Protein AF-K1LA56-F1 (afdb_monomer_lite)

Organism: Cecembia lonarensis (strain CCUG 58316 / KCTC 22772 / LW9) (NCBI:txid1225176)

Radius of gyration: 26.74 Å; chains: 1; bounding box: 73×35×57 Å

Sequence (127 aa):
MNRSIFFVEEELREMLEAHPEWFSPNVVLRPIYEETILPNIAYLGGSAEVAYWMQLKPMFDRFSVQFSALRPSNSALVPNTAVQLTIEKFGLEDKALFQSLLYMKTAFVQQQAEMDVTLSEEKEKLI

pLDDT: mean 88.91, std 7.96, range [42.56, 97.44]

Foldseek 3Di:
DDDPDDDDPVRVVVCCVVPVVVDDDDLLCVVVVCQVPDVAQEDEEAPVNLVVLVVNVVVCVVVVGDRHHYDYHDDDDDDDPVVVVVCVVLVHDPVCVPDDPVVVVVVSCCVPDPDDPVCPVVVVVVD

Secondary structure (DSSP, 8-state):
--------HHHHHHHHHH-GGG----TTTHHHHHHHHS--SEEEE-HHHHHHHHHTHHHHHHHT---PEEEEPP------HHHHHHHHHTT--GGGGGS-HHHHHHHHHHHH-SS-TT-HHHHHTT-

InterPro domains:
  IPR055398 Bacillithiol biosynthesis BshC, N-terminal Rossmann-like domain [PF10079] (2-72)

Structure (mmCIF, N/CA/C/O backbone):
data_AF-K1LA56-F1
#
_entry.id   AF-K1LA56-F1
#
loop_
_atom_site.group_PDB
_atom_site.id
_atom_site.type_symbol
_atom_site.label_atom_id
_atom_site.label_alt_id
_atom_site.label_comp_id
_atom_site.label_asym_id
_atom_site.label_entity_id
_atom_site.label_seq_id
_atom_site.pdbx_PDB_ins_code
_atom_site.Cartn_x
_atom_site.Cartn_y
_atom_site.Cartn_z
_atom_site.occupancy
_atom_site.B_iso_or_equiv
_atom_site.auth_seq_id
_atom_site.auth_comp_id
_atom_site.auth_asym_id
_atom_site.auth_atom_id
_atom_site.pdbx_PDB_model_num
ATOM 1 N N . MET A 1 1 ? 22.016 16.435 -1.304 1.00 42.56 1 MET A N 1
ATOM 2 C CA . MET A 1 1 ? 23.074 16.876 -2.240 1.00 42.56 1 MET A CA 1
ATOM 3 C C . MET A 1 1 ? 22.554 16.660 -3.647 1.00 42.56 1 MET A C 1
ATOM 5 O O . MET A 1 1 ? 22.346 15.512 -4.003 1.00 42.56 1 MET A O 1
ATOM 9 N N . ASN A 1 2 ? 22.297 17.722 -4.408 1.00 51.78 2 ASN A N 1
ATOM 10 C CA . ASN A 1 2 ? 21.973 17.607 -5.828 1.00 51.78 2 ASN A CA 1
ATOM 11 C C . ASN A 1 2 ? 23.247 17.987 -6.591 1.00 51.78 2 ASN A C 1
ATOM 13 O O . ASN A 1 2 ? 23.667 19.141 -6.525 1.00 51.78 2 ASN A O 1
ATOM 17 N N . ARG A 1 3 ? 23.947 17.004 -7.166 1.00 69.25 3 ARG A N 1
ATOM 18 C CA . ARG A 1 3 ? 25.127 17.268 -8.001 1.00 69.25 3 ARG A CA 1
ATOM 19 C C . ARG A 1 3 ? 24.634 17.519 -9.420 1.00 69.25 3 ARG A C 1
ATOM 21 O O . ARG A 1 3 ? 23.769 16.791 -9.891 1.00 69.25 3 ARG A O 1
ATOM 28 N N . SER A 1 4 ? 25.193 18.518 -10.093 1.00 80.00 4 SER A N 1
ATOM 29 C CA . SER A 1 4 ? 24.915 18.797 -11.506 1.00 80.00 4 SER A CA 1
ATOM 30 C C . SER A 1 4 ? 25.650 17.790 -12.393 1.00 80.00 4 SER A C 1
ATOM 32 O O . SER A 1 4 ? 26.646 18.122 -13.027 1.00 80.00 4 SER A O 1
ATOM 34 N N . ILE A 1 5 ? 25.205 16.538 -12.355 1.00 84.31 5 ILE A N 1
ATOM 35 C CA . ILE A 1 5 ? 25.682 15.452 -13.210 1.00 84.31 5 ILE A CA 1
ATOM 36 C C . ILE A 1 5 ? 24.630 15.187 -14.283 1.00 84.31 5 ILE A C 1
ATOM 38 O O . ILE A 1 5 ? 23.439 15.106 -13.989 1.00 84.31 5 ILE A O 1
ATOM 42 N N . PHE A 1 6 ? 25.087 15.087 -15.524 1.00 87.56 6 PHE A N 1
ATOM 43 C CA . PHE A 1 6 ? 24.273 14.780 -16.691 1.00 87.56 6 PHE A CA 1
ATOM 44 C C . PHE A 1 6 ? 24.912 13.589 -17.386 1.00 87.56 6 PHE A C 1
ATOM 46 O O . PHE A 1 6 ? 26.136 13.510 -17.442 1.00 87.56 6 PHE A O 1
ATOM 53 N N . PHE A 1 7 ? 24.076 12.696 -17.894 1.00 89.06 7 PHE A N 1
ATOM 54 C CA . PHE A 1 7 ? 24.495 11.517 -18.637 1.00 89.06 7 PHE A CA 1
ATOM 55 C C . PHE A 1 7 ? 23.719 11.484 -19.948 1.00 89.06 7 PHE A C 1
ATOM 57 O O . PHE A 1 7 ? 22.539 11.861 -19.966 1.00 89.06 7 PHE A O 1
ATOM 64 N N . VAL A 1 8 ? 24.358 11.047 -21.028 1.00 95.06 8 VAL A N 1
ATOM 65 C CA . VAL A 1 8 ? 23.644 10.669 -22.258 1.00 95.06 8 VAL A CA 1
ATOM 66 C C . VAL A 1 8 ? 23.168 9.215 -22.175 1.00 95.06 8 VAL A C 1
ATOM 68 O O . VAL A 1 8 ? 23.547 8.473 -21.270 1.00 95.06 8 VAL A O 1
ATOM 71 N N . GLU A 1 9 ? 22.282 8.803 -23.082 1.00 95.06 9 GLU A N 1
ATOM 72 C CA . GLU A 1 9 ? 21.645 7.482 -23.014 1.00 95.06 9 GLU A CA 1
ATOM 73 C C . GLU A 1 9 ? 22.662 6.334 -23.099 1.00 95.06 9 GLU A C 1
ATOM 75 O O . GLU A 1 9 ? 22.587 5.387 -22.317 1.00 95.06 9 GLU A O 1
ATOM 80 N N . GLU A 1 10 ? 23.629 6.431 -24.007 1.00 96.38 10 GLU A N 1
ATOM 81 C CA . GLU A 1 10 ? 24.680 5.434 -24.207 1.00 96.38 10 GLU A CA 1
ATOM 82 C C . GLU A 1 10 ? 25.532 5.245 -22.947 1.00 96.38 10 GLU A C 1
ATOM 84 O O . GLU A 1 10 ? 25.758 4.111 -22.530 1.00 96.38 10 GLU A O 1
ATOM 89 N N . GLU A 1 11 ? 25.910 6.338 -22.277 1.00 94.50 11 GLU A N 1
ATOM 90 C CA . GLU A 1 11 ? 26.662 6.288 -21.016 1.00 94.50 11 GLU A CA 1
ATOM 91 C C . GLU A 1 11 ? 25.869 5.559 -19.925 1.00 94.50 11 GLU A C 1
ATOM 93 O O . GLU A 1 11 ? 26.415 4.733 -19.194 1.00 94.50 11 GLU A O 1
ATOM 98 N N . LEU A 1 12 ? 24.558 5.816 -19.830 1.00 94.50 12 LEU A N 1
ATOM 99 C CA . LEU A 1 12 ? 23.697 5.119 -18.873 1.00 94.50 12 LEU A CA 1
ATOM 100 C C . LEU A 1 12 ? 23.587 3.622 -19.179 1.00 94.50 12 LEU A C 1
ATOM 102 O O . LEU A 1 12 ? 23.511 2.828 -18.242 1.00 94.50 12 LEU A O 1
ATOM 106 N N . ARG A 1 13 ? 23.583 3.224 -20.457 1.00 95.50 13 ARG A N 1
ATOM 107 C CA . ARG A 1 13 ? 23.550 1.808 -20.864 1.00 95.50 13 ARG A CA 1
ATOM 108 C C . ARG A 1 13 ? 24.845 1.091 -20.505 1.00 95.50 13 ARG A C 1
ATOM 110 O O . ARG A 1 13 ? 24.781 0.032 -19.889 1.00 95.50 13 ARG A O 1
ATOM 117 N N . GLU A 1 14 ? 25.993 1.691 -20.809 1.00 96.50 14 GLU A N 1
ATOM 118 C CA . GLU A 1 14 ? 27.303 1.144 -20.433 1.00 96.50 14 GLU A CA 1
ATOM 119 C C . GLU A 1 14 ? 27.432 1.006 -18.910 1.00 96.50 14 GLU A C 1
ATOM 121 O O . GLU A 1 14 ? 27.861 -0.032 -18.404 1.00 96.50 14 GLU A O 1
ATOM 126 N N . MET A 1 15 ? 26.988 2.018 -18.156 1.00 95.19 15 MET A N 1
ATOM 127 C CA . MET A 1 15 ? 26.961 1.961 -16.693 1.00 95.19 15 MET A CA 1
ATOM 128 C C . MET A 1 15 ? 26.020 0.878 -16.161 1.00 95.19 15 MET A C 1
ATOM 130 O O . MET A 1 15 ? 26.356 0.231 -15.174 1.00 95.19 15 MET A O 1
ATOM 134 N N . LEU A 1 16 ? 24.851 0.679 -16.775 1.00 94.94 16 LEU A N 1
ATOM 135 C CA . LEU A 1 16 ? 23.893 -0.347 -16.357 1.00 94.94 16 LEU A CA 1
ATOM 136 C C . LEU A 1 16 ? 24.449 -1.763 -16.558 1.00 94.94 16 LEU A C 1
ATOM 138 O O . LEU A 1 16 ? 24.211 -2.629 -15.719 1.00 94.94 16 LEU A O 1
ATOM 142 N N . GLU A 1 17 ? 25.195 -1.994 -17.641 1.00 96.19 17 GLU A N 1
ATOM 143 C CA . GLU A 1 17 ? 25.863 -3.275 -17.897 1.00 96.19 17 GLU A CA 1
ATOM 144 C C . GLU A 1 17 ? 27.051 -3.508 -16.954 1.00 96.19 17 GLU A C 1
ATOM 146 O O . GLU A 1 17 ? 27.235 -4.623 -16.462 1.00 96.19 17 GLU A O 1
ATOM 151 N N . ALA A 1 18 ? 27.843 -2.468 -16.677 1.00 97.44 18 ALA A N 1
ATOM 152 C CA . ALA A 1 18 ? 29.038 -2.571 -15.840 1.00 97.44 18 ALA A CA 1
ATOM 153 C C . ALA A 1 18 ? 28.739 -2.593 -14.328 1.00 97.44 18 ALA A C 1
ATOM 155 O O . ALA A 1 18 ? 29.423 -3.293 -13.581 1.00 97.44 18 ALA A O 1
ATOM 156 N N . HIS A 1 19 ? 27.740 -1.825 -13.883 1.00 96.62 19 HIS A N 1
ATOM 157 C CA . HIS A 1 19 ? 27.412 -1.569 -12.474 1.00 96.62 19 HIS A CA 1
ATOM 158 C C . HIS A 1 19 ? 25.890 -1.570 -12.220 1.00 96.62 19 HIS A C 1
ATOM 160 O O . HIS A 1 19 ? 25.320 -0.548 -11.810 1.00 96.62 19 HIS A O 1
ATOM 166 N N . PRO A 1 20 ? 25.187 -2.696 -12.444 1.00 93.94 20 PRO A N 1
ATOM 167 C CA . PRO A 1 20 ? 23.739 -2.776 -12.244 1.00 93.94 20 PRO A CA 1
ATOM 168 C C . PRO A 1 20 ? 23.306 -2.433 -10.808 1.00 93.94 20 PRO A C 1
ATOM 170 O O . PRO A 1 20 ? 22.206 -1.923 -10.603 1.00 93.94 20 PRO A O 1
ATOM 173 N N . GLU A 1 21 ? 24.167 -2.640 -9.808 1.00 95.75 21 GLU A N 1
ATOM 174 C CA . GLU A 1 21 ? 23.918 -2.332 -8.395 1.00 95.75 21 GLU A CA 1
ATOM 175 C C . GLU A 1 21 ? 23.781 -0.832 -8.087 1.00 95.75 21 GLU A C 1
ATOM 177 O O . GLU A 1 21 ? 23.298 -0.463 -7.015 1.00 95.75 21 GLU A O 1
ATOM 182 N N . TRP A 1 22 ? 24.180 0.049 -9.010 1.00 94.06 22 TRP A N 1
ATOM 183 C CA . TRP A 1 22 ? 23.983 1.498 -8.872 1.00 94.06 22 TRP A CA 1
ATOM 184 C C . TRP A 1 22 ? 22.569 1.940 -9.247 1.00 94.06 22 TRP A C 1
ATOM 186 O O . TRP A 1 22 ? 22.160 3.057 -8.918 1.00 94.06 22 TRP A O 1
ATOM 196 N N . PHE A 1 23 ? 21.807 1.072 -9.911 1.00 92.81 23 PHE A N 1
ATOM 197 C CA . PHE A 1 23 ? 20.463 1.363 -10.378 1.00 92.81 23 PHE A CA 1
ATOM 198 C C . PHE A 1 23 ? 19.442 0.720 -9.449 1.00 92.81 23 PHE A C 1
ATOM 200 O O . PHE A 1 23 ? 19.521 -0.454 -9.097 1.00 92.81 23 PHE A O 1
ATOM 207 N N . SER A 1 24 ? 18.440 1.499 -9.051 1.00 92.81 24 SER A N 1
ATOM 208 C CA . SER A 1 24 ? 17.310 0.984 -8.286 1.00 92.81 24 SER A CA 1
ATOM 209 C C . SER A 1 24 ? 16.011 1.610 -8.776 1.00 92.81 24 SER A C 1
ATOM 211 O O . SER A 1 24 ? 15.991 2.786 -9.162 1.00 92.81 24 SER A O 1
ATOM 213 N N . PRO A 1 25 ? 14.908 0.846 -8.790 1.00 92.12 25 PRO A N 1
ATOM 214 C CA . PRO A 1 25 ? 13.625 1.394 -9.168 1.00 92.12 25 PRO A CA 1
ATOM 215 C C . PRO A 1 25 ? 13.136 2.363 -8.087 1.00 92.12 25 PRO A C 1
ATOM 217 O O . PRO A 1 25 ? 13.171 2.081 -6.884 1.00 92.12 25 PRO A O 1
ATOM 220 N N . ASN A 1 26 ? 12.619 3.507 -8.526 1.00 92.19 26 ASN A N 1
ATOM 221 C CA . ASN A 1 26 ? 11.865 4.397 -7.650 1.00 92.19 26 ASN A CA 1
ATOM 222 C C . ASN A 1 26 ? 10.455 3.833 -7.387 1.00 92.19 26 ASN A C 1
ATOM 224 O O . ASN A 1 26 ? 10.085 2.783 -7.908 1.00 92.19 26 ASN A O 1
ATOM 228 N N . VAL A 1 27 ? 9.646 4.552 -6.604 1.00 88.12 27 VAL A N 1
ATOM 229 C CA . VAL A 1 27 ? 8.282 4.121 -6.247 1.00 88.12 27 VAL A CA 1
ATOM 230 C C . VAL A 1 27 ? 7.401 3.800 -7.468 1.00 88.12 27 VAL A C 1
ATOM 232 O O . VAL A 1 27 ? 6.606 2.873 -7.398 1.00 88.12 27 VAL A O 1
ATOM 235 N N . VAL A 1 28 ? 7.605 4.487 -8.601 1.00 88.94 28 VAL A N 1
ATOM 236 C CA . VAL A 1 28 ? 6.836 4.314 -9.851 1.00 88.94 28 VAL A CA 1
ATOM 237 C C . VAL A 1 28 ? 7.255 3.082 -10.628 1.00 88.94 28 VAL A C 1
ATOM 239 O O . VAL A 1 28 ? 6.405 2.384 -11.177 1.00 88.94 28 VAL A O 1
ATOM 242 N N . LEU A 1 29 ? 8.553 2.806 -10.685 1.00 91.75 29 LEU A N 1
ATOM 243 C CA . LEU A 1 29 ? 9.079 1.673 -11.441 1.00 91.75 29 LEU A CA 1
ATOM 244 C C . LEU A 1 29 ? 9.141 0.389 -10.619 1.00 91.75 29 LEU A C 1
ATOM 246 O O . LEU A 1 29 ? 9.215 -0.690 -11.200 1.00 91.75 29 LEU A O 1
ATOM 250 N N . ARG A 1 30 ? 9.094 0.484 -9.288 1.00 91.62 30 ARG A N 1
ATOM 251 C CA . ARG A 1 30 ? 9.214 -0.672 -8.395 1.00 91.62 30 ARG A CA 1
ATOM 252 C C . ARG A 1 30 ? 8.159 -1.749 -8.677 1.00 91.62 30 ARG A C 1
ATOM 254 O O . ARG A 1 30 ? 8.581 -2.886 -8.842 1.00 91.62 30 ARG A O 1
ATOM 261 N N . PRO A 1 31 ? 6.862 -1.429 -8.849 1.00 91.50 31 PRO A N 1
ATOM 262 C CA . PRO A 1 31 ? 5.845 -2.429 -9.181 1.00 91.50 31 PRO A CA 1
ATOM 263 C C . PRO A 1 31 ? 6.133 -3.192 -10.474 1.00 91.50 31 PRO A C 1
ATOM 265 O O . PRO A 1 31 ? 5.991 -4.404 -10.529 1.00 91.50 31 PRO A O 1
ATOM 268 N N . ILE A 1 32 ? 6.594 -2.491 -11.513 1.00 92.44 32 ILE A N 1
ATOM 269 C CA . ILE A 1 32 ? 6.948 -3.114 -12.794 1.00 92.44 32 ILE A CA 1
ATOM 270 C C . ILE A 1 32 ? 8.169 -4.014 -12.622 1.00 92.44 32 ILE A C 1
ATOM 272 O O . ILE A 1 32 ? 8.190 -5.134 -13.124 1.00 92.44 32 ILE A O 1
ATOM 276 N N . TYR A 1 33 ? 9.181 -3.524 -11.906 1.00 92.69 33 TYR A N 1
ATOM 277 C CA . TYR A 1 33 ? 10.408 -4.263 -11.651 1.00 92.69 33 TYR A CA 1
ATOM 278 C C . TYR A 1 33 ? 10.126 -5.557 -10.881 1.00 92.69 33 TYR A C 1
ATOM 280 O O . TYR A 1 33 ? 10.509 -6.625 -11.349 1.00 92.69 33 TYR A O 1
ATOM 288 N N . GLU A 1 34 ? 9.405 -5.479 -9.760 1.00 91.88 34 GLU A N 1
ATOM 289 C CA . GLU A 1 34 ? 9.045 -6.634 -8.925 1.00 91.88 34 GLU A CA 1
ATOM 290 C C . GLU A 1 34 ? 8.309 -7.711 -9.727 1.00 91.88 34 GLU A C 1
ATOM 292 O O . GLU A 1 34 ? 8.691 -8.876 -9.679 1.00 91.88 34 GLU A O 1
ATOM 297 N N . GLU A 1 35 ? 7.327 -7.316 -10.534 1.00 91.75 35 GLU A N 1
ATOM 298 C CA . GLU A 1 35 ? 6.517 -8.225 -11.359 1.00 91.75 35 GLU A CA 1
ATOM 299 C C . GLU A 1 35 ? 7.286 -8.788 -12.565 1.00 91.75 35 GLU A C 1
ATOM 301 O O . GLU A 1 35 ? 6.888 -9.790 -13.155 1.00 91.75 35 GLU A O 1
ATOM 306 N N . THR A 1 36 ? 8.406 -8.160 -12.933 1.00 91.19 36 THR A N 1
ATOM 307 C CA . THR A 1 36 ? 9.302 -8.658 -13.985 1.00 91.19 36 THR A CA 1
ATOM 308 C C . THR A 1 36 ? 10.262 -9.716 -13.447 1.00 91.19 36 THR A C 1
ATOM 310 O O . THR A 1 36 ? 10.535 -10.702 -14.131 1.00 91.19 36 THR A O 1
ATOM 313 N N . ILE A 1 37 ? 10.807 -9.512 -12.243 1.00 91.44 37 ILE A N 1
ATOM 314 C CA . ILE A 1 37 ? 11.846 -10.391 -11.682 1.00 91.44 37 ILE A CA 1
ATOM 315 C C . ILE A 1 37 ? 11.294 -11.509 -10.790 1.00 91.44 37 ILE A C 1
ATOM 317 O O . ILE A 1 37 ? 11.976 -12.516 -10.598 1.00 91.44 37 ILE A O 1
ATOM 321 N N . LEU A 1 38 ? 10.085 -11.359 -10.241 1.00 89.69 38 LEU A N 1
ATOM 322 C CA . LEU A 1 38 ? 9.458 -12.338 -9.354 1.00 89.69 38 LEU A CA 1
ATOM 323 C C . LEU A 1 38 ? 8.165 -12.884 -9.977 1.00 89.69 38 LEU A C 1
ATOM 325 O O . LEU A 1 38 ? 7.338 -12.105 -10.449 1.00 89.69 38 LEU A O 1
ATOM 329 N N . PRO A 1 39 ? 7.929 -14.209 -9.937 1.00 84.56 39 PRO A N 1
ATOM 330 C CA . PRO A 1 39 ? 6.646 -14.774 -10.331 1.00 84.56 39 PRO A CA 1
ATOM 331 C C . PRO A 1 39 ? 5.599 -14.446 -9.259 1.00 84.56 39 PRO A C 1
ATOM 333 O O . PRO A 1 39 ? 5.470 -15.168 -8.268 1.00 84.56 39 PRO A O 1
ATOM 336 N N . ASN A 1 40 ? 4.867 -13.346 -9.440 1.00 87.12 40 ASN A N 1
ATOM 337 C CA . ASN A 1 40 ? 3.835 -12.919 -8.504 1.00 87.12 40 ASN A CA 1
ATOM 338 C C . ASN A 1 40 ? 2.425 -13.284 -8.994 1.00 87.12 40 ASN A C 1
ATOM 340 O O . ASN A 1 40 ? 2.094 -13.157 -10.169 1.00 87.12 40 ASN A O 1
ATOM 344 N N . ILE A 1 41 ? 1.589 -13.761 -8.071 1.00 87.31 41 ILE A N 1
ATOM 345 C CA . ILE A 1 41 ? 0.167 -14.055 -8.316 1.00 87.31 41 ILE A CA 1
ATOM 346 C C . ILE A 1 41 ? -0.703 -12.938 -7.731 1.00 87.31 41 ILE A C 1
ATOM 348 O O . ILE A 1 41 ? -1.744 -12.585 -8.295 1.00 87.31 41 ILE A O 1
ATOM 352 N N . ALA A 1 42 ? -0.304 -12.398 -6.577 1.00 90.88 42 ALA A N 1
ATOM 353 C CA . ALA A 1 42 ? -1.057 -11.377 -5.876 1.00 90.88 42 ALA A CA 1
ATOM 354 C C . ALA A 1 42 ? -0.141 -10.466 -5.059 1.00 90.88 42 ALA A C 1
ATOM 356 O O . ALA A 1 42 ? 0.678 -10.926 -4.266 1.00 90.88 42 ALA A O 1
ATOM 357 N N . TYR A 1 43 ? -0.350 -9.162 -5.191 1.00 91.19 43 TYR A N 1
ATOM 358 C CA . TYR A 1 43 ? 0.312 -8.161 -4.373 1.00 91.19 43 TYR A CA 1
ATOM 359 C C . TYR A 1 43 ? -0.505 -7.882 -3.106 1.00 91.19 43 TYR A C 1
ATOM 361 O O . TYR A 1 43 ? -1.687 -7.525 -3.185 1.00 91.19 43 TYR A O 1
ATOM 369 N N . LEU A 1 44 ? 0.134 -8.040 -1.942 1.00 91.75 44 LEU A N 1
ATOM 370 C CA . LEU A 1 44 ? -0.428 -7.685 -0.640 1.00 91.75 44 LEU A CA 1
ATOM 371 C C . LEU A 1 44 ? 0.169 -6.361 -0.169 1.00 91.75 44 LEU A C 1
ATOM 373 O O . LEU A 1 44 ? 1.339 -6.313 0.200 1.00 91.75 44 LEU A O 1
ATOM 377 N N . GLY A 1 45 ? -0.645 -5.309 -0.142 1.00 90.50 45 GLY A N 1
ATOM 378 C CA . GLY A 1 45 ? -0.204 -3.970 0.252 1.00 90.50 45 GLY A CA 1
ATOM 379 C C . GLY A 1 45 ? -1.171 -3.291 1.209 1.00 90.50 45 GLY A C 1
ATOM 380 O O . GLY A 1 45 ? -2.340 -3.675 1.321 1.00 90.50 45 GLY A O 1
ATOM 381 N N . GLY A 1 46 ? -0.700 -2.253 1.894 1.00 91.25 46 GLY A N 1
ATOM 382 C CA . GLY A 1 46 ? -1.579 -1.363 2.649 1.00 91.25 46 GLY A CA 1
ATOM 383 C C . GLY A 1 46 ? -2.568 -0.631 1.734 1.00 91.25 46 GLY A C 1
ATOM 384 O O . GLY A 1 46 ? -2.405 -0.577 0.515 1.00 91.25 46 GLY A O 1
ATOM 385 N N . SER A 1 47 ? -3.596 -0.005 2.310 1.00 87.44 47 SER A N 1
ATOM 386 C CA . SER A 1 47 ? -4.651 0.683 1.544 1.00 87.44 47 SER A CA 1
ATOM 387 C C . SER A 1 47 ? -4.099 1.759 0.598 1.00 87.44 47 SER A C 1
ATOM 3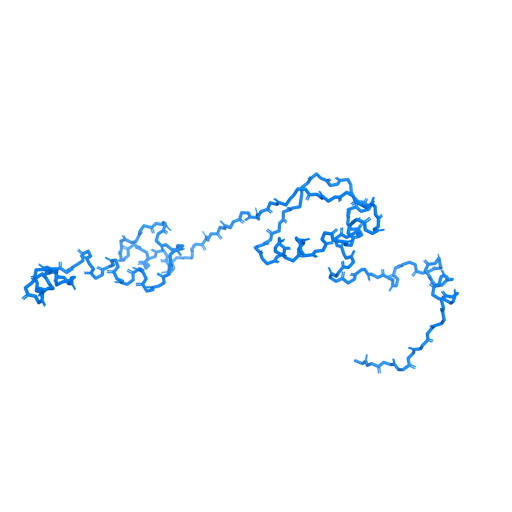89 O O . SER A 1 47 ? -4.584 1.903 -0.522 1.00 87.44 47 SER A O 1
ATOM 391 N N . ALA A 1 48 ? -3.062 2.486 1.027 1.00 89.75 48 ALA A N 1
ATOM 392 C CA . ALA A 1 48 ? -2.393 3.492 0.203 1.00 89.75 48 ALA A CA 1
ATOM 393 C C . ALA A 1 48 ? -1.575 2.870 -0.941 1.00 89.75 48 ALA A C 1
ATOM 395 O O . ALA A 1 48 ? -1.620 3.370 -2.063 1.00 89.75 48 ALA A O 1
ATOM 396 N N . GLU A 1 49 ? -0.868 1.768 -0.677 1.00 90.75 49 GLU A N 1
ATOM 397 C CA . GLU A 1 49 ? -0.081 1.057 -1.690 1.00 90.75 49 GLU A CA 1
ATOM 398 C C . GLU A 1 49 ? -0.987 0.436 -2.751 1.00 90.75 49 GLU A C 1
ATOM 400 O O . GLU A 1 49 ? -0.732 0.609 -3.936 1.00 90.75 49 GLU A O 1
ATOM 405 N N . VAL A 1 50 ? -2.092 -0.202 -2.349 1.00 90.75 50 VAL A N 1
ATOM 406 C CA . VAL A 1 50 ? -3.088 -0.751 -3.282 1.00 90.75 50 VAL A CA 1
ATOM 407 C C . VAL A 1 50 ? -3.677 0.354 -4.159 1.00 90.75 50 VAL A C 1
ATOM 409 O O . VAL A 1 50 ? -3.728 0.201 -5.379 1.00 90.75 50 VAL A O 1
ATOM 412 N N . ALA A 1 51 ? -4.078 1.485 -3.571 1.00 90.81 51 ALA A N 1
ATOM 413 C CA . ALA A 1 51 ? -4.622 2.612 -4.329 1.00 90.81 51 ALA A CA 1
ATOM 414 C C . ALA A 1 51 ? -3.609 3.165 -5.343 1.00 90.81 51 ALA A C 1
ATOM 416 O O . ALA A 1 51 ? -3.968 3.469 -6.480 1.00 90.81 51 ALA A O 1
ATOM 417 N N . TYR A 1 52 ? -2.342 3.263 -4.947 1.00 89.12 52 TYR A N 1
ATOM 418 C CA . TYR A 1 52 ? -1.254 3.672 -5.824 1.00 89.12 52 TYR A CA 1
ATOM 419 C C . TYR A 1 52 ? -0.997 2.663 -6.953 1.00 89.12 52 TYR A C 1
ATOM 421 O O . TYR A 1 52 ? -0.905 3.046 -8.117 1.00 89.12 52 TYR A O 1
ATOM 429 N N . TRP A 1 53 ? -0.962 1.368 -6.639 1.00 90.75 53 TRP A N 1
ATOM 430 C CA . TRP A 1 53 ? -0.756 0.297 -7.616 1.00 90.75 53 TRP A CA 1
ATOM 431 C C . TRP A 1 53 ? -1.837 0.297 -8.700 1.00 90.75 53 TRP A C 1
ATOM 433 O O . TRP A 1 53 ? -1.541 0.131 -9.883 1.00 90.75 53 TRP A O 1
ATOM 443 N N . MET A 1 54 ? -3.091 0.570 -8.321 1.00 91.19 54 MET A N 1
ATOM 444 C CA . MET A 1 54 ? -4.202 0.723 -9.269 1.00 91.19 54 MET A CA 1
ATOM 445 C C . MET A 1 54 ? -3.986 1.882 -10.250 1.00 91.19 54 MET A C 1
ATOM 447 O O . MET A 1 54 ? -4.350 1.762 -11.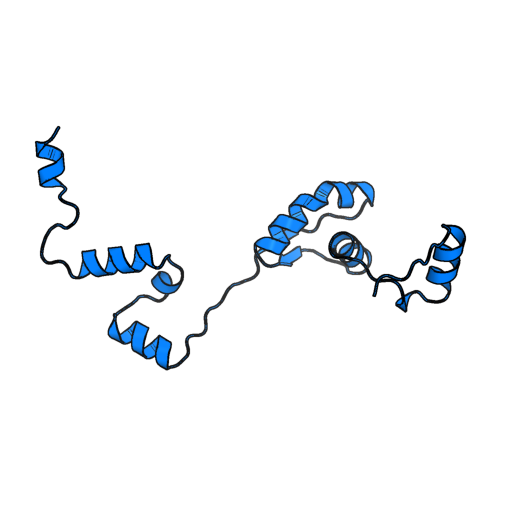419 1.00 91.19 54 MET A O 1
ATOM 451 N N . GLN A 1 55 ? -3.361 2.981 -9.817 1.00 92.50 55 GLN A N 1
ATOM 452 C CA . GLN A 1 55 ? -3.062 4.125 -10.691 1.00 92.50 55 GLN A CA 1
ATOM 453 C C . GLN A 1 55 ? -1.995 3.794 -11.744 1.00 92.50 55 GLN A C 1
ATOM 455 O O . GLN A 1 55 ? -1.962 4.421 -12.802 1.00 92.50 55 GLN A O 1
ATOM 460 N N . LEU A 1 56 ? -1.143 2.797 -11.491 1.00 92.88 56 LEU A N 1
ATOM 461 C CA . LEU A 1 56 ? -0.050 2.416 -12.385 1.00 92.88 56 LEU A CA 1
ATOM 462 C C . LEU A 1 56 ? -0.463 1.462 -13.509 1.00 92.88 56 LEU A C 1
ATOM 464 O O . LEU A 1 56 ? 0.376 1.132 -14.344 1.00 92.88 56 LEU A O 1
ATOM 468 N N . LYS A 1 57 ? -1.732 1.044 -13.598 1.00 91.88 57 LYS A N 1
ATOM 469 C CA . LYS A 1 57 ? -2.210 0.119 -14.643 1.00 91.88 57 LYS A CA 1
ATOM 470 C C . LYS A 1 57 ? -1.742 0.471 -16.075 1.00 91.88 57 LYS A C 1
ATOM 472 O O . LYS A 1 57 ? -1.291 -0.443 -16.762 1.00 91.88 57 LYS A O 1
ATOM 477 N N . PRO A 1 58 ? -1.741 1.745 -16.526 1.00 93.56 58 PRO A N 1
ATOM 478 C CA . PRO A 1 58 ? -1.237 2.091 -17.860 1.00 93.56 58 PRO A CA 1
ATOM 479 C C . PRO A 1 58 ? 0.259 1.803 -18.066 1.00 93.56 58 PRO A C 1
ATOM 481 O O . PRO A 1 58 ? 0.689 1.533 -19.186 1.00 93.56 58 PRO A O 1
ATOM 484 N N . MET A 1 59 ? 1.069 1.852 -17.004 1.00 93.12 59 MET A N 1
ATOM 485 C CA . MET A 1 59 ? 2.491 1.500 -17.066 1.00 93.12 59 MET A CA 1
ATOM 486 C C . MET A 1 59 ? 2.670 -0.001 -17.285 1.00 93.12 59 MET A C 1
ATOM 488 O O . MET A 1 59 ? 3.462 -0.393 -18.135 1.00 93.12 59 MET A O 1
ATOM 492 N N . PHE A 1 60 ? 1.897 -0.832 -16.582 1.00 93.56 60 PHE A N 1
ATOM 493 C CA . PHE A 1 60 ? 1.900 -2.284 -16.783 1.00 93.56 60 PHE A CA 1
ATOM 494 C C . PHE A 1 60 ? 1.581 -2.656 -18.232 1.00 93.56 60 PHE A C 1
ATOM 496 O O . PHE A 1 60 ? 2.312 -3.434 -18.841 1.00 93.56 60 PHE A O 1
ATOM 503 N N . ASP A 1 61 ? 0.567 -2.008 -18.814 1.00 94.00 61 ASP A N 1
ATOM 504 C CA . ASP A 1 61 ? 0.205 -2.200 -20.221 1.00 94.00 61 ASP A CA 1
ATOM 505 C C . ASP A 1 61 ? 1.338 -1.773 -21.162 1.00 94.00 61 ASP A C 1
ATOM 507 O O . ASP A 1 61 ? 1.683 -2.497 -22.095 1.00 94.00 61 ASP A O 1
ATOM 511 N N . ARG A 1 62 ? 1.975 -0.626 -20.889 1.00 94.62 62 ARG A N 1
ATOM 512 C CA . ARG A 1 62 ? 3.097 -0.119 -21.692 1.00 94.62 62 ARG A CA 1
ATOM 513 C C . ARG A 1 62 ? 4.301 -1.060 -21.693 1.00 94.62 62 ARG A C 1
ATOM 515 O O . ARG A 1 62 ? 4.933 -1.217 -22.733 1.00 94.62 62 ARG A O 1
ATOM 522 N N . PHE A 1 63 ? 4.629 -1.653 -20.549 1.00 92.81 63 PHE A N 1
ATOM 523 C CA . PHE A 1 63 ? 5.757 -2.579 -20.415 1.00 92.81 63 PHE A CA 1
ATOM 524 C C . PHE A 1 63 ? 5.376 -4.040 -20.692 1.00 92.81 63 PHE A C 1
ATOM 526 O O . PHE A 1 63 ? 6.237 -4.909 -20.611 1.00 92.81 63 PHE A O 1
ATOM 533 N N . SER A 1 64 ? 4.116 -4.315 -21.059 1.00 93.69 64 SER A N 1
ATOM 534 C CA . SER A 1 64 ? 3.596 -5.673 -21.291 1.00 93.69 64 SER A CA 1
ATOM 535 C C . SER A 1 64 ? 3.820 -6.622 -20.103 1.00 93.69 64 SER A C 1
ATOM 537 O O . SER A 1 64 ? 4.006 -7.826 -20.280 1.00 93.69 64 SER A O 1
ATOM 539 N N . VAL A 1 65 ? 3.793 -6.075 -18.885 1.00 92.69 65 VAL A N 1
ATOM 540 C CA . VAL A 1 65 ? 3.917 -6.829 -17.632 1.00 92.69 65 VAL A CA 1
ATOM 541 C C . VAL A 1 65 ? 2.520 -7.158 -17.117 1.00 92.69 65 VAL A C 1
ATOM 543 O O . VAL A 1 65 ? 1.607 -6.333 -17.185 1.00 92.69 65 VAL A O 1
ATOM 546 N N . GLN A 1 66 ? 2.340 -8.380 -16.614 1.00 89.25 66 GLN A N 1
ATOM 547 C CA . GLN A 1 66 ? 1.060 -8.815 -16.059 1.00 89.25 66 GLN A CA 1
ATOM 548 C C . GLN A 1 66 ? 0.685 -7.958 -14.846 1.00 89.25 66 GLN A C 1
ATOM 550 O O . GLN A 1 66 ? 1.515 -7.660 -13.992 1.00 89.25 66 GLN A O 1
ATOM 555 N N . PHE A 1 67 ? -0.583 -7.557 -14.770 1.00 91.81 67 PHE A N 1
ATOM 556 C CA . PHE A 1 67 ? -1.086 -6.810 -13.623 1.00 91.81 67 PHE A CA 1
ATOM 557 C C . PHE A 1 67 ? -1.576 -7.790 -12.552 1.00 91.81 67 PHE A C 1
ATOM 559 O O . PHE A 1 67 ? -2.654 -8.372 -12.692 1.00 91.81 67 PHE A O 1
ATOM 566 N N . SER A 1 68 ? -0.776 -7.978 -11.502 1.00 89.69 68 SER A N 1
ATOM 567 C CA . SER A 1 68 ? -1.075 -8.901 -10.402 1.00 89.69 68 SER A CA 1
ATOM 568 C C . SER A 1 68 ? -2.370 -8.574 -9.653 1.00 89.69 68 SER A C 1
ATOM 570 O O . SER A 1 68 ? -2.821 -7.426 -9.582 1.00 89.69 68 SER A O 1
ATOM 572 N N . ALA A 1 69 ? -2.979 -9.600 -9.049 1.00 92.00 69 ALA A N 1
ATOM 573 C CA . ALA A 1 69 ? -4.182 -9.421 -8.245 1.00 92.00 69 ALA A CA 1
ATOM 574 C C . ALA A 1 69 ? -3.869 -8.602 -6.984 1.00 92.00 69 ALA A C 1
ATOM 576 O O . ALA A 1 69 ? -3.009 -8.973 -6.191 1.00 92.00 69 ALA A O 1
ATOM 577 N N . LEU A 1 70 ? -4.591 -7.505 -6.758 1.00 92.44 70 LEU A N 1
ATOM 578 C CA . LEU A 1 70 ? -4.367 -6.665 -5.581 1.00 92.44 70 LEU A CA 1
ATOM 579 C C . LEU A 1 70 ? -5.200 -7.148 -4.393 1.00 92.44 70 LEU A C 1
ATOM 581 O O . LEU A 1 70 ? -6.402 -7.422 -4.514 1.00 92.44 70 LEU A O 1
ATOM 585 N N . ARG A 1 71 ? -4.558 -7.242 -3.229 1.00 91.56 71 ARG A N 1
ATOM 586 C CA . ARG A 1 71 ? -5.179 -7.622 -1.959 1.00 91.56 71 ARG A CA 1
ATOM 587 C C . ARG A 1 71 ? -4.719 -6.664 -0.854 1.00 91.56 71 ARG A C 1
ATOM 589 O O . ARG A 1 71 ? -3.519 -6.489 -0.670 1.00 91.56 71 ARG A O 1
ATOM 596 N N . PRO A 1 72 ? -5.643 -6.049 -0.097 1.00 89.75 72 PRO A N 1
ATOM 597 C CA . PRO A 1 72 ? -5.274 -5.340 1.121 1.00 89.75 72 PRO A CA 1
ATOM 598 C C . PRO A 1 72 ? -4.605 -6.292 2.117 1.00 89.75 72 PRO A C 1
ATOM 600 O O . PRO A 1 72 ? -5.042 -7.436 2.271 1.00 89.75 72 PRO A O 1
ATOM 603 N N . SER A 1 73 ? -3.561 -5.826 2.796 1.00 90.31 73 SER A N 1
ATOM 604 C CA . SER A 1 73 ? -2.927 -6.575 3.877 1.00 90.31 73 SER A CA 1
ATOM 605 C C . SER A 1 73 ? -3.826 -6.646 5.117 1.00 90.31 73 SER A C 1
ATOM 607 O O . SER A 1 73 ? -4.660 -5.774 5.377 1.00 90.31 73 SER A O 1
ATOM 609 N N . ASN A 1 74 ? -3.653 -7.711 5.904 1.00 89.75 74 ASN A N 1
ATOM 610 C CA . ASN A 1 74 ? -4.347 -7.845 7.180 1.00 89.75 74 ASN A CA 1
ATOM 611 C C . ASN A 1 74 ? -3.854 -6.767 8.152 1.00 89.75 74 ASN A C 1
ATOM 613 O O . ASN A 1 74 ? -2.652 -6.569 8.316 1.00 89.75 74 ASN A O 1
ATOM 617 N N . SER A 1 75 ? -4.792 -6.109 8.829 1.00 87.56 75 SER A N 1
ATOM 618 C CA . SER A 1 75 ? -4.501 -5.152 9.898 1.00 87.56 75 SER A CA 1
ATOM 619 C C . SER A 1 75 ? -4.832 -5.780 11.246 1.00 87.56 75 SER A C 1
ATOM 621 O O . SER A 1 75 ? -5.897 -6.375 11.403 1.00 87.56 75 SER A O 1
ATOM 623 N N . ALA A 1 76 ? -3.931 -5.644 12.216 1.00 90.62 76 ALA A N 1
ATOM 624 C CA . ALA A 1 76 ? -4.126 -6.144 13.571 1.00 90.62 76 ALA A CA 1
ATOM 625 C C . ALA A 1 76 ? -3.726 -5.084 14.601 1.00 90.62 76 ALA A C 1
ATOM 627 O O . ALA A 1 76 ? -2.789 -4.315 14.386 1.00 90.62 76 ALA A O 1
ATOM 628 N N . LEU A 1 77 ? -4.436 -5.071 15.727 1.00 91.25 77 LEU A N 1
ATOM 629 C CA . LEU A 1 77 ? -4.140 -4.236 16.884 1.00 91.25 77 LEU A CA 1
ATOM 630 C C . LEU A 1 77 ? -3.765 -5.150 18.051 1.00 91.25 77 LEU A C 1
ATOM 632 O O . LEU A 1 77 ? -4.521 -6.057 18.386 1.00 91.25 77 LEU A O 1
ATOM 636 N N . VAL A 1 78 ? -2.617 -4.896 18.678 1.00 93.44 78 VAL A N 1
ATOM 637 C CA . VAL A 1 78 ? -2.204 -5.577 19.912 1.00 93.44 78 VAL A CA 1
ATOM 638 C C . VAL A 1 78 ? -2.168 -4.531 21.025 1.00 93.44 78 VAL A C 1
ATOM 640 O O . VAL A 1 78 ? -1.229 -3.729 21.067 1.00 93.44 78 VAL A O 1
ATOM 643 N N . PRO A 1 79 ? -3.195 -4.464 21.891 1.00 92.00 79 PRO A N 1
ATOM 644 C CA . PRO A 1 79 ? -3.216 -3.495 22.974 1.00 92.00 79 PRO A CA 1
ATOM 645 C C . PRO A 1 79 ? -2.153 -3.846 24.018 1.00 92.00 79 PRO A C 1
ATOM 647 O O . PRO A 1 79 ? -1.912 -5.009 24.335 1.00 92.00 79 PRO A O 1
ATOM 650 N N . ASN A 1 80 ? -1.517 -2.819 24.577 1.00 95.88 80 ASN A N 1
ATOM 651 C CA . ASN A 1 80 ? -0.691 -2.992 25.767 1.00 95.88 80 ASN A CA 1
ATOM 652 C C . ASN A 1 80 ? -1.574 -3.042 27.028 1.00 95.88 80 ASN A C 1
ATOM 654 O O . ASN A 1 80 ? -2.770 -2.750 26.979 1.00 95.88 80 ASN A O 1
ATOM 658 N N . THR A 1 81 ? -0.979 -3.349 28.181 1.00 97.19 81 THR A N 1
ATOM 659 C CA . THR A 1 81 ? -1.706 -3.470 29.456 1.00 97.19 81 THR A CA 1
ATOM 660 C C . THR A 1 81 ? -2.507 -2.215 29.819 1.00 97.19 81 THR A C 1
ATOM 662 O O . THR A 1 81 ? -3.631 -2.325 30.293 1.00 97.19 81 THR A O 1
ATOM 665 N N . ALA A 1 82 ? -1.971 -1.014 29.578 1.00 96.00 82 ALA A N 1
ATOM 666 C CA . ALA A 1 82 ? -2.671 0.232 29.901 1.00 96.00 82 ALA A CA 1
ATOM 667 C C . ALA A 1 82 ? -3.927 0.436 29.035 1.00 96.00 82 ALA A C 1
ATOM 669 O O . ALA A 1 82 ? -4.973 0.861 29.534 1.00 96.00 82 ALA A O 1
ATOM 670 N N . VAL A 1 83 ? -3.837 0.104 27.745 1.00 93.00 83 VAL A N 1
ATOM 671 C CA . VAL A 1 83 ? -4.980 0.127 26.826 1.00 93.00 83 VAL A CA 1
ATOM 672 C C . VAL A 1 83 ? -5.994 -0.945 27.224 1.00 93.00 83 VAL A C 1
ATOM 674 O O . VAL A 1 83 ? -7.175 -0.632 27.310 1.00 93.00 83 VAL A O 1
ATOM 677 N N . GLN A 1 84 ? -5.548 -2.155 27.566 1.00 95.12 84 GLN A N 1
ATOM 678 C CA . GLN A 1 84 ? -6.420 -3.248 28.006 1.00 95.12 84 GLN A CA 1
ATOM 679 C C . GLN A 1 84 ? -7.237 -2.879 29.256 1.00 95.12 84 GLN A C 1
ATOM 681 O O . GLN A 1 84 ? -8.458 -3.011 29.256 1.00 95.12 84 GLN A O 1
ATOM 686 N N . LEU A 1 85 ? -6.594 -2.303 30.277 1.00 96.00 85 LEU A N 1
ATOM 687 C CA . LEU A 1 85 ? -7.284 -1.807 31.475 1.00 96.00 85 LEU A CA 1
ATOM 688 C C . LEU A 1 85 ? -8.311 -0.714 31.146 1.00 96.00 85 LEU A C 1
ATOM 690 O O . LEU A 1 85 ? -9.335 -0.593 31.813 1.00 96.00 85 LEU A O 1
ATOM 694 N N . THR A 1 86 ? -8.044 0.099 30.122 1.00 92.44 86 THR A N 1
ATOM 695 C CA . THR A 1 86 ? -8.975 1.138 29.664 1.00 92.44 86 THR A CA 1
ATOM 696 C C . THR A 1 86 ? -10.177 0.523 28.948 1.00 92.44 86 THR A C 1
ATOM 698 O O . THR A 1 86 ? -11.307 0.917 29.225 1.00 92.44 86 THR A O 1
ATOM 701 N N . ILE A 1 87 ? -9.945 -0.456 28.070 1.00 93.06 87 ILE A N 1
ATOM 702 C CA . ILE A 1 87 ? -10.995 -1.222 27.382 1.00 93.06 87 ILE A CA 1
ATOM 703 C C . ILE A 1 87 ? -11.934 -1.853 28.412 1.00 93.06 87 ILE A C 1
ATOM 705 O O . ILE A 1 87 ? -13.144 -1.653 28.335 1.00 93.06 87 ILE A O 1
ATOM 709 N N . GLU A 1 88 ? -11.372 -2.519 29.421 1.00 93.69 88 GLU A N 1
ATOM 710 C CA . GLU A 1 88 ? -12.125 -3.151 30.509 1.00 93.69 88 GLU A CA 1
ATOM 711 C C . GLU A 1 88 ? -12.887 -2.129 31.356 1.00 93.69 88 GLU A C 1
ATOM 713 O O . GLU A 1 88 ? -14.074 -2.308 31.619 1.00 93.69 88 GLU A O 1
ATOM 718 N N . LYS A 1 89 ? -12.241 -1.017 31.735 1.00 92.12 89 LYS A N 1
ATOM 719 C CA . LYS A 1 89 ? -12.868 0.053 32.527 1.00 92.12 89 LYS A CA 1
ATOM 720 C C . LYS A 1 89 ? -14.110 0.635 31.851 1.00 92.12 89 LYS A C 1
ATOM 722 O O . LYS A 1 89 ? -15.060 0.993 32.542 1.00 92.12 89 LYS A O 1
ATOM 727 N N . PHE A 1 90 ? -14.078 0.785 30.531 1.00 89.38 90 PHE A N 1
ATOM 728 C CA . PHE A 1 90 ? -15.190 1.339 29.758 1.00 89.38 90 PHE A CA 1
ATOM 729 C C . PHE A 1 90 ? -16.105 0.263 29.155 1.00 89.38 90 PHE A C 1
ATOM 731 O O . PHE A 1 90 ? -17.063 0.620 28.475 1.00 89.38 90 PHE A O 1
ATOM 738 N N . GLY A 1 91 ? -15.835 -1.025 29.400 1.00 89.69 91 GLY A N 1
ATOM 739 C CA . GLY A 1 91 ? -16.619 -2.138 28.861 1.00 89.69 91 GLY A CA 1
ATOM 740 C C . GLY A 1 91 ? -16.689 -2.149 27.331 1.00 89.69 91 GLY A C 1
ATOM 741 O O . GLY A 1 9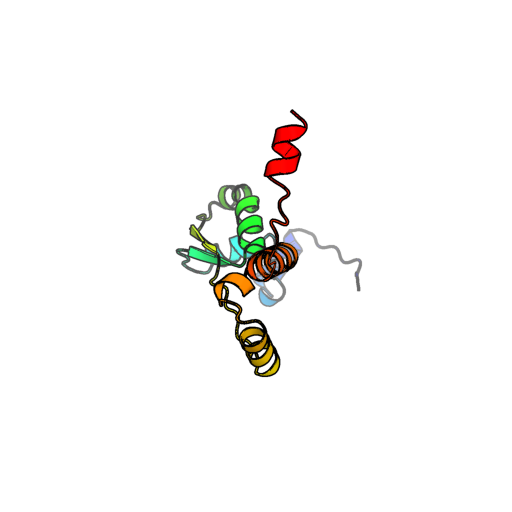1 ? -17.730 -2.484 26.773 1.00 89.69 91 GLY A O 1
ATOM 742 N N . LEU A 1 92 ? -15.620 -1.722 26.652 1.00 90.25 92 LEU A N 1
ATOM 743 C CA . LEU A 1 92 ? -15.608 -1.594 25.194 1.00 90.25 92 LEU A CA 1
ATOM 744 C C . LEU A 1 92 ? -15.474 -2.964 24.525 1.00 90.25 92 LEU A C 1
ATOM 746 O O . LEU A 1 92 ? -14.626 -3.768 24.902 1.00 90.25 92 LEU A O 1
ATOM 750 N N . GLU A 1 93 ? -16.260 -3.199 23.476 1.00 89.12 93 GLU A N 1
ATOM 751 C CA . GLU A 1 93 ? -16.057 -4.347 22.592 1.00 89.12 93 GLU A CA 1
ATOM 752 C C . GLU A 1 93 ? -14.825 -4.143 21.698 1.00 89.12 93 GLU A C 1
ATOM 754 O O . GLU A 1 93 ? -14.594 -3.042 21.194 1.00 89.12 93 GLU A O 1
ATOM 759 N N . ASP A 1 94 ? -14.098 -5.218 21.380 1.00 88.38 94 ASP A N 1
ATOM 760 C CA . ASP A 1 94 ? -12.922 -5.169 20.493 1.00 88.38 94 ASP A CA 1
ATOM 761 C C . ASP A 1 94 ? -13.224 -4.509 19.137 1.00 88.38 94 ASP A C 1
ATOM 763 O O . ASP A 1 94 ? -12.407 -3.773 18.582 1.00 88.38 94 ASP A O 1
ATOM 767 N N . LYS A 1 95 ? -14.434 -4.723 18.603 1.00 89.38 95 LYS A N 1
ATOM 768 C CA . LYS A 1 95 ? -14.882 -4.126 17.334 1.00 89.38 95 LYS A CA 1
ATOM 769 C C . LYS A 1 95 ? -15.010 -2.605 17.407 1.00 89.38 95 LYS A C 1
ATOM 771 O O . LYS A 1 95 ? -14.851 -1.940 16.382 1.00 89.38 95 LYS A O 1
ATOM 776 N N . ALA A 1 96 ? -15.284 -2.050 18.589 1.00 89.38 96 ALA A N 1
ATOM 777 C CA . ALA A 1 96 ? -15.386 -0.609 18.788 1.00 89.38 96 ALA A CA 1
ATOM 778 C C . ALA A 1 96 ? -14.032 0.084 18.581 1.00 89.38 96 ALA A C 1
ATOM 780 O O . ALA A 1 96 ? -14.002 1.213 18.101 1.00 89.38 96 ALA A O 1
ATOM 781 N N . LEU A 1 97 ? -12.916 -0.610 18.834 1.00 89.75 97 LEU A N 1
ATOM 782 C CA . LEU A 1 97 ? -11.558 -0.069 18.682 1.00 89.75 97 LEU A CA 1
ATOM 783 C C . LEU A 1 97 ? -11.210 0.311 17.238 1.00 89.75 97 LEU A C 1
ATOM 785 O O . LEU A 1 97 ? -10.310 1.116 17.011 1.00 89.75 97 LEU A O 1
ATOM 789 N N . PHE A 1 98 ? -11.934 -0.247 16.266 1.00 91.25 98 PHE A N 1
ATOM 790 C CA . PHE A 1 98 ? -11.778 0.053 14.843 1.00 91.25 98 PHE A CA 1
ATOM 791 C C . PHE A 1 98 ? -12.756 1.129 14.344 1.00 91.25 98 PHE A C 1
ATOM 793 O O . PHE A 1 98 ? -12.790 1.425 13.151 1.00 91.25 98 PHE A O 1
ATOM 800 N N . GLN A 1 99 ? -13.561 1.715 15.236 1.00 92.06 99 GLN A N 1
ATOM 801 C CA . GLN A 1 99 ? -14.486 2.802 14.922 1.00 92.06 99 GLN A CA 1
ATOM 802 C C . GLN A 1 99 ? -13.859 4.171 15.199 1.00 92.06 99 GLN A C 1
ATOM 804 O O . GLN A 1 99 ? -12.847 4.310 15.886 1.00 92.06 99 GLN A O 1
ATOM 809 N N . SER A 1 100 ? -14.487 5.224 14.675 1.00 91.62 100 SER A N 1
ATOM 810 C CA . SER A 1 100 ? -14.056 6.588 14.986 1.00 91.62 100 SER A CA 1
ATOM 811 C C . SER A 1 100 ? -14.278 6.924 16.466 1.00 91.62 100 SER A C 1
ATOM 813 O O . SER A 1 100 ? -15.247 6.484 17.088 1.00 91.62 100 SER A O 1
ATOM 815 N N . LEU A 1 101 ? -13.421 7.782 17.025 1.00 89.50 101 LEU A N 1
ATOM 816 C CA . LEU A 1 101 ? -13.568 8.253 18.405 1.00 89.50 101 LEU A CA 1
ATOM 817 C C . LEU A 1 101 ? -14.915 8.945 18.650 1.00 89.50 101 LEU A C 1
ATOM 819 O O . LEU A 1 101 ? -15.490 8.799 19.725 1.00 89.50 101 LEU A O 1
ATOM 823 N N . LEU A 1 102 ? -15.414 9.697 17.666 1.00 91.44 102 LEU A N 1
ATOM 824 C CA . LEU A 1 102 ? -16.719 10.347 17.763 1.00 91.44 102 LEU A CA 1
ATOM 825 C C . LEU A 1 102 ? -17.830 9.305 17.897 1.00 91.44 102 LEU A C 1
ATOM 827 O O . LEU A 1 102 ? -18.638 9.406 18.812 1.00 91.44 102 LEU A O 1
ATOM 831 N N . TYR A 1 103 ? -17.811 8.279 17.043 1.00 90.12 103 TYR A N 1
ATOM 832 C CA . TYR A 1 103 ? -18.768 7.180 17.113 1.00 90.12 103 TYR A CA 1
ATOM 833 C C . TYR A 1 103 ? -18.717 6.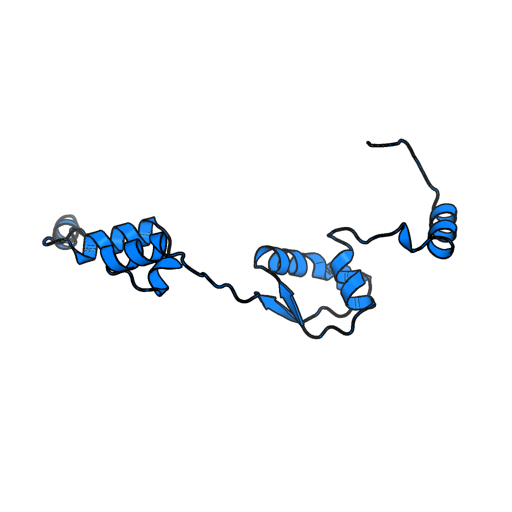479 18.474 1.00 90.12 103 TYR A C 1
ATOM 835 O O . TYR A 1 103 ? -19.754 6.308 19.106 1.00 90.12 103 TYR A O 1
ATOM 843 N N . MET A 1 104 ? -17.518 6.152 18.971 1.00 90.12 104 MET A N 1
ATOM 844 C CA . MET A 1 104 ? -17.355 5.525 20.288 1.00 90.12 104 MET A CA 1
ATOM 845 C C . MET A 1 104 ? -17.913 6.393 21.420 1.00 90.12 104 MET A C 1
ATOM 847 O O . MET A 1 104 ? -18.600 5.884 22.301 1.00 90.12 104 MET A O 1
ATOM 851 N N . LYS A 1 105 ? -17.662 7.708 21.393 1.00 89.19 105 LYS A N 1
ATOM 852 C CA . LYS A 1 105 ? -18.203 8.645 22.390 1.00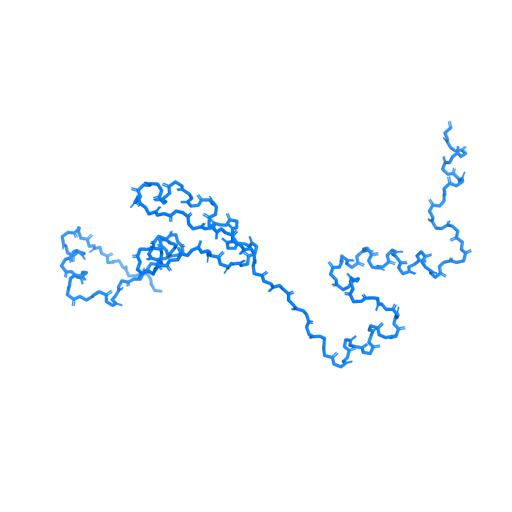 89.19 105 LYS A CA 1
ATOM 853 C C . LYS A 1 105 ? -19.725 8.714 22.339 1.00 89.19 105 LYS A C 1
ATOM 855 O O . LYS A 1 105 ? -20.359 8.663 23.387 1.00 89.19 105 LYS A O 1
ATOM 860 N N . THR A 1 106 ? -20.302 8.825 21.146 1.00 88.94 106 THR A N 1
ATOM 861 C CA . THR A 1 106 ? -21.757 8.864 20.968 1.00 88.94 106 THR A CA 1
ATOM 862 C C . THR A 1 106 ? -22.401 7.567 21.445 1.00 88.94 106 THR A C 1
ATOM 864 O O . THR A 1 106 ? -23.341 7.630 22.229 1.00 88.9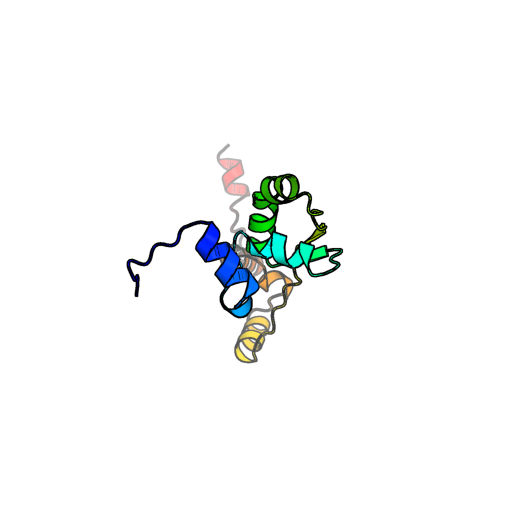4 106 THR A O 1
ATOM 867 N N . ALA A 1 107 ? -21.856 6.412 21.056 1.00 86.50 107 ALA A N 1
ATOM 868 C CA . ALA A 1 107 ? -22.351 5.106 21.486 1.00 86.50 107 ALA A CA 1
ATOM 869 C C . ALA A 1 107 ? -22.270 4.937 23.011 1.00 86.50 107 ALA A C 1
ATOM 871 O O . ALA A 1 107 ? -23.231 4.494 23.632 1.00 86.50 107 ALA A O 1
ATOM 872 N N . PHE A 1 108 ? -21.161 5.359 23.629 1.00 87.38 108 PHE A N 1
ATOM 873 C CA . PHE A 1 108 ? -21.002 5.323 25.082 1.00 87.38 108 PHE A CA 1
ATOM 874 C C . PHE A 1 108 ? -22.041 6.197 25.799 1.00 87.38 108 PHE A C 1
ATOM 876 O O . PHE A 1 108 ? -22.672 5.748 26.752 1.00 87.38 108 PHE A O 1
ATOM 883 N N . VAL A 1 109 ? -22.256 7.432 25.329 1.00 88.94 109 VAL A N 1
ATOM 884 C CA . VAL A 1 109 ? -23.272 8.331 25.900 1.00 88.94 109 VAL A CA 1
ATOM 885 C C . VAL A 1 109 ? -24.672 7.748 25.728 1.00 88.94 109 VAL A C 1
ATOM 887 O O . VAL A 1 109 ? -25.429 7.746 26.686 1.00 88.94 109 VAL A O 1
ATOM 890 N N . GLN A 1 110 ? -25.008 7.210 24.555 1.00 86.00 110 GLN A N 1
ATOM 891 C CA . GLN A 1 110 ? -26.310 6.580 24.310 1.00 86.00 110 GLN A CA 1
ATOM 892 C C . GLN A 1 110 ? -26.551 5.353 25.196 1.00 86.00 110 GLN A C 1
ATOM 894 O O . GLN A 1 110 ? -27.674 5.133 25.629 1.00 86.00 110 GLN A O 1
ATOM 899 N N . GLN A 1 111 ? -25.512 4.568 25.484 1.00 84.12 111 GLN A N 1
ATOM 900 C CA . GLN A 1 111 ? -25.620 3.394 26.351 1.00 84.12 111 GLN A CA 1
ATOM 901 C C . GLN A 1 111 ? -25.831 3.765 27.828 1.00 84.12 111 GLN A C 1
ATOM 903 O O . GLN A 1 111 ? -26.491 3.024 28.550 1.00 84.12 111 GLN A O 1
ATOM 908 N N . GLN A 1 112 ? -25.240 4.872 28.285 1.00 84.38 112 GLN A N 1
ATOM 909 C CA . GLN A 1 112 ? -25.266 5.293 29.693 1.00 84.38 112 GLN A CA 1
ATOM 910 C C . GLN A 1 112 ? -26.337 6.347 30.000 1.00 84.38 112 GLN A C 1
ATOM 912 O O . GLN A 1 112 ? -26.606 6.624 31.167 1.00 84.38 112 GLN A O 1
ATOM 917 N N . ALA A 1 113 ? -26.919 6.979 28.983 1.00 84.75 113 ALA A N 1
ATOM 918 C CA . ALA A 1 113 ? -27.927 8.004 29.182 1.00 84.75 113 ALA A CA 1
ATOM 919 C C . ALA A 1 113 ? -29.250 7.389 29.650 1.00 84.75 113 ALA A C 1
ATOM 921 O O . ALA A 1 113 ? -29.820 6.521 28.998 1.00 84.75 113 ALA A O 1
ATOM 922 N N . GLU A 1 114 ? -29.764 7.901 30.765 1.00 76.88 114 GLU A N 1
ATOM 923 C CA . GLU A 1 114 ? -31.086 7.542 31.294 1.00 76.88 114 GLU A CA 1
ATOM 924 C C . GLU A 1 114 ? -32.238 8.199 30.508 1.00 76.88 114 GLU A C 1
ATOM 926 O O . GLU A 1 114 ? -33.395 7.815 30.657 1.00 76.88 114 GLU A O 1
ATOM 931 N N . MET A 1 115 ? -31.928 9.199 29.675 1.00 76.44 115 MET A N 1
ATOM 932 C CA . MET A 1 115 ? -32.885 9.978 28.882 1.00 76.44 115 MET A CA 1
ATOM 933 C C . MET A 1 115 ? -32.631 9.799 27.382 1.00 76.44 115 MET A C 1
ATOM 935 O O . MET A 1 115 ? -31.485 9.604 26.973 1.00 76.44 115 MET A O 1
ATOM 939 N N . ASP A 1 116 ? -33.678 9.937 26.555 1.00 75.00 116 ASP A N 1
ATOM 940 C CA . ASP A 1 116 ? -33.530 9.949 25.094 1.00 75.00 116 ASP A CA 1
ATOM 941 C C . ASP A 1 116 ? -32.709 11.171 24.645 1.00 75.00 116 ASP A C 1
ATOM 943 O O . ASP A 1 116 ? -33.209 12.288 24.516 1.00 75.00 116 ASP A O 1
ATOM 947 N N . VAL A 1 117 ? -31.418 10.953 24.387 1.00 77.62 117 VAL A N 1
ATOM 948 C CA . VAL A 1 117 ? -30.487 11.992 23.911 1.00 77.62 117 VAL A CA 1
ATOM 949 C C . VAL A 1 117 ? -30.731 12.341 22.438 1.00 77.62 117 VAL A C 1
ATOM 951 O O . VAL A 1 117 ? -30.196 13.326 21.928 1.00 77.62 117 VAL A O 1
ATOM 954 N N . THR A 1 118 ? -31.521 11.536 21.727 1.00 77.94 118 THR A N 1
ATOM 955 C CA . THR A 1 118 ? -31.841 11.741 20.310 1.00 77.94 118 THR A CA 1
ATOM 956 C C . THR A 1 118 ? -32.950 12.777 20.103 1.00 77.94 118 THR A C 1
ATOM 958 O O . THR A 1 118 ? -33.043 13.328 18.997 1.00 77.94 118 THR A O 1
ATOM 961 N N . LEU A 1 119 ? -33.712 13.090 21.168 1.00 80.50 119 LEU A N 1
ATOM 962 C CA . LEU A 1 119 ? -34.846 14.028 21.186 1.00 80.50 119 LEU A CA 1
ATOM 963 C C . LEU A 1 119 ? -35.845 13.723 20.064 1.00 80.50 119 LEU A C 1
ATOM 965 O O . LEU A 1 119 ? -36.253 14.600 19.292 1.00 80.50 119 LEU A O 1
ATOM 969 N N . SER A 1 120 ? -36.134 12.433 19.891 1.00 79.31 120 SER A N 1
ATOM 970 C CA . SER A 1 120 ? -36.901 11.928 18.752 1.00 79.31 120 SER A CA 1
ATOM 971 C C . SER A 1 120 ? -38.337 12.458 18.800 1.00 79.31 120 SER A C 1
ATOM 973 O O . SER A 1 120 ? -38.860 12.929 17.791 1.00 79.31 120 SER A O 1
ATOM 975 N N . GLU A 1 121 ? -38.929 12.474 19.997 1.00 79.00 121 GLU A N 1
ATOM 976 C CA . GLU A 1 121 ? -40.294 12.947 20.243 1.00 79.00 121 GLU A CA 1
ATOM 977 C C . GLU A 1 121 ? -40.446 14.466 20.056 1.00 79.00 121 GLU A C 1
ATOM 979 O O . GLU A 1 121 ? -41.464 14.943 19.550 1.00 79.00 121 GLU A O 1
ATOM 984 N N . GLU A 1 122 ? -39.454 15.262 20.456 1.00 82.19 122 GLU A N 1
ATOM 985 C CA . GLU A 1 122 ? -39.471 16.719 20.294 1.00 82.19 122 GLU A CA 1
ATOM 986 C C . GLU A 1 122 ? -39.310 17.129 18.832 1.00 82.19 122 GLU A C 1
ATOM 988 O O . GLU A 1 122 ? -39.907 18.118 18.403 1.00 82.19 122 GLU A O 1
ATOM 993 N N . LYS A 1 123 ? -38.537 16.364 18.051 1.00 81.31 123 LYS A N 1
ATOM 994 C CA . LYS A 1 123 ? -38.413 16.579 16.604 1.00 81.31 123 LYS A CA 1
ATOM 995 C C . LYS A 1 123 ? -39.717 16.314 15.868 1.00 81.31 123 LYS A C 1
ATOM 997 O O . LYS A 1 123 ? -40.048 17.088 14.977 1.00 81.31 123 LYS A O 1
ATOM 1002 N N . GLU A 1 124 ? -40.462 15.274 16.238 1.00 82.56 124 GLU A N 1
ATOM 1003 C CA . GLU A 1 124 ? -41.770 14.993 15.629 1.00 82.56 124 GLU A CA 1
ATOM 1004 C C . GLU A 1 124 ? -42.801 16.091 15.918 1.00 82.56 124 GLU A C 1
ATOM 1006 O O . GLU A 1 124 ? -43.632 16.378 15.067 1.00 82.56 124 GLU A O 1
ATOM 1011 N N . LYS A 1 125 ? -42.721 16.765 17.073 1.00 83.94 125 LYS A N 1
ATOM 1012 C CA . LYS A 1 125 ? -43.618 17.882 17.438 1.00 83.94 125 LYS A CA 1
ATOM 1013 C C . LYS A 1 125 ? -43.310 19.206 16.720 1.00 83.94 125 LYS A C 1
ATOM 1015 O O . LYS A 1 125 ? -44.067 20.162 16.882 1.00 83.94 125 LYS A O 1
ATOM 1020 N N . LEU A 1 126 ? -42.198 19.292 15.987 1.00 75.06 126 LEU A N 1
ATOM 1021 C CA . LEU A 1 126 ? -41.769 20.484 15.236 1.00 75.06 126 LEU A CA 1
ATOM 1022 C C . LEU A 1 126 ? -42.081 20.407 13.730 1.00 75.06 126 LEU A C 1
ATOM 1024 O O . LEU A 1 126 ? -41.813 21.378 13.018 1.00 75.06 126 LEU A O 1
ATOM 1028 N N . ILE A 1 127 ? -42.611 19.275 13.257 1.00 56.12 127 ILE A N 1
ATOM 1029 C CA . ILE A 1 127 ? -43.073 19.042 11.878 1.00 56.12 127 ILE A CA 1
ATOM 1030 C C . ILE A 1 127 ? -44.596 19.188 11.844 1.00 56.12 127 ILE A C 1
ATOM 1032 O O . ILE A 1 127 ? -45.095 19.797 10.871 1.00 56.12 127 ILE A O 1
#